Protein AF-A0A2D8ST99-F1 (afdb_monomer_lite)

Sequence (74 aa):
ALDALNSLGVVPPCILSIAKREEEIFLPGKSEPLRLSRDAYSLRLLEYVRDEAHRFAQHYHHLLRGKRTLADDN

Foldseek 3Di:
DVVVCVVVVHDDDFDWDADPPQRWIDGPPDPDTDDDDPPDPVSVVRVVVVVVVVVVVVVVVVVVVVVVVVVVVD

pLDDT: mean 91.54, std 9.94, range [47.91, 98.06]

Radius of gyration: 17.49 Å; chains: 1; bounding box: 42×20×48 Å

Secondary structure (DSSP, 8-state):
-HHHHHHTTPPP-S--EE-TTT--EE-TT-SSPBPPPTT-HHHHHHHHHHHHHHHHHHHHHHHHHHHHHHHHT-

Structure (mmCIF, N/CA/C/O backbone):
data_AF-A0A2D8ST99-F1
#
_entry.id   AF-A0A2D8ST99-F1
#
loop_
_atom_site.group_PDB
_atom_site.id
_atom_site.type_symbol
_atom_site.label_atom_id
_atom_site.label_alt_id
_atom_site.label_comp_id
_atom_site.label_asym_id
_atom_site.label_entity_id
_atom_site.label_seq_id
_atom_site.pdbx_PDB_ins_code
_atom_site.Cartn_x
_atom_site.Cartn_y
_atom_site.Cartn_z
_atom_site.occupancy
_atom_site.B_iso_or_equiv
_atom_site.auth_seq_id
_atom_site.auth_comp_id
_atom_site.auth_asym_id
_atom_site.auth_atom_id
_atom_site.pdbx_PDB_model_num
ATOM 1 N N . ALA A 1 1 ? -8.570 4.499 -7.659 1.00 85.19 1 ALA A N 1
ATOM 2 C CA . ALA A 1 1 ? -8.657 3.021 -7.703 1.00 85.19 1 ALA A CA 1
ATOM 3 C C . ALA A 1 1 ? -10.109 2.564 -7.671 1.00 85.19 1 ALA A C 1
ATOM 5 O O . ALA A 1 1 ? -10.534 1.920 -8.618 1.00 85.19 1 ALA A O 1
ATOM 6 N N . LEU A 1 2 ? -10.874 2.946 -6.642 1.00 90.62 2 LEU A N 1
ATOM 7 C CA . LEU A 1 2 ? -12.285 2.573 -6.515 1.00 90.62 2 LEU A CA 1
ATOM 8 C C . LEU A 1 2 ? -13.131 3.022 -7.718 1.00 90.62 2 LEU A C 1
ATOM 10 O O . LEU A 1 2 ? -13.793 2.193 -8.329 1.00 90.62 2 LEU A O 1
ATOM 14 N N . ASP A 1 3 ? -13.007 4.286 -8.133 1.00 91.69 3 ASP A N 1
ATOM 15 C CA . ASP A 1 3 ? -13.748 4.812 -9.291 1.00 91.69 3 ASP A CA 1
ATOM 16 C C . ASP A 1 3 ? -13.435 4.064 -10.591 1.00 91.69 3 ASP A C 1
ATOM 18 O O . ASP A 1 3 ? -14.327 3.826 -11.397 1.00 91.69 3 ASP A O 1
ATOM 22 N N . ALA A 1 4 ? -12.179 3.644 -10.773 1.00 93.25 4 ALA A N 1
ATOM 23 C CA . ALA A 1 4 ? -11.751 2.888 -11.948 1.00 93.25 4 ALA A CA 1
ATOM 24 C C . ALA A 1 4 ? -12.288 1.447 -11.946 1.00 93.25 4 ALA A C 1
ATOM 26 O O . ALA A 1 4 ? -12.596 0.902 -12.996 1.00 93.25 4 ALA A O 1
ATOM 27 N N . LEU A 1 5 ? -12.411 0.815 -10.776 1.00 93.50 5 LEU A N 1
ATOM 28 C CA . LEU A 1 5 ? -13.033 -0.509 -10.669 1.00 93.50 5 LEU A CA 1
ATOM 29 C C . LEU A 1 5 ? -14.539 -0.423 -10.925 1.00 93.50 5 LEU A C 1
ATOM 31 O O . LEU A 1 5 ? -15.080 -1.222 -11.687 1.00 93.50 5 LEU A O 1
ATOM 35 N N . ASN A 1 6 ? -15.184 0.604 -10.365 1.00 92.19 6 ASN A N 1
ATOM 36 C CA . ASN A 1 6 ? -16.599 0.877 -10.586 1.00 92.19 6 ASN A CA 1
ATOM 37 C C . ASN A 1 6 ? -16.898 1.157 -12.064 1.00 92.19 6 ASN A C 1
ATOM 39 O O . ASN A 1 6 ? -17.870 0.626 -12.596 1.00 92.19 6 ASN A O 1
ATOM 43 N N . SER A 1 7 ? -16.058 1.941 -12.751 1.00 95.44 7 SER A N 1
ATOM 44 C CA . SER A 1 7 ? -16.250 2.238 -14.176 1.00 95.44 7 SER A CA 1
ATOM 45 C C . SER A 1 7 ? -16.081 1.015 -15.081 1.00 95.44 7 SER A C 1
ATOM 47 O O . SER A 1 7 ? -16.656 0.979 -16.165 1.00 95.44 7 SER A O 1
ATOM 49 N N . LEU A 1 8 ? -15.339 -0.002 -14.633 1.00 95.62 8 LEU A N 1
ATOM 50 C CA . LEU A 1 8 ? -15.198 -1.287 -15.320 1.00 95.62 8 LEU A CA 1
ATOM 51 C C . LEU A 1 8 ? -16.304 -2.294 -14.953 1.00 95.62 8 LEU A C 1
ATOM 53 O O . LEU A 1 8 ? -16.293 -3.413 -15.461 1.00 95.62 8 LEU A O 1
ATOM 57 N N . GLY A 1 9 ? -17.241 -1.933 -14.066 1.00 94.62 9 GLY A N 1
ATOM 58 C CA . GLY A 1 9 ? -18.281 -2.842 -13.571 1.00 94.62 9 GLY A CA 1
ATOM 59 C C . GLY A 1 9 ? -17.738 -3.990 -12.713 1.00 94.62 9 GLY A C 1
ATOM 60 O O . GLY A 1 9 ? -18.421 -4.995 -12.521 1.00 94.62 9 GLY A O 1
ATOM 61 N N . VAL A 1 10 ? -16.508 -3.867 -12.207 1.00 94.88 10 VAL A N 1
ATOM 62 C CA . VAL A 1 10 ? -15.862 -4.881 -11.372 1.00 94.88 10 VAL A CA 1
ATOM 63 C C . VAL A 1 10 ? -16.202 -4.599 -9.918 1.00 94.88 10 VAL A C 1
ATOM 65 O O . VAL A 1 10 ? -15.924 -3.511 -9.416 1.00 94.88 10 VAL A O 1
ATOM 68 N N . VAL A 1 11 ? -16.756 -5.596 -9.221 1.00 91.38 11 VAL A N 1
ATOM 69 C CA . VAL A 1 11 ? -16.932 -5.517 -7.766 1.00 91.38 11 VAL A CA 1
ATOM 70 C C . VAL A 1 11 ? -15.550 -5.356 -7.129 1.00 91.38 11 VAL A C 1
ATOM 72 O O . VAL A 1 11 ? -14.706 -6.243 -7.302 1.00 91.38 11 VAL A O 1
ATOM 75 N N . PRO A 1 12 ? -15.284 -4.247 -6.418 1.00 90.31 12 PRO A N 1
ATOM 76 C CA . PRO A 1 12 ? -13.969 -4.015 -5.850 1.00 90.31 12 PRO A CA 1
ATOM 77 C C . PRO A 1 12 ? -13.605 -5.132 -4.861 1.00 90.31 12 PRO A C 1
ATOM 79 O O . PRO A 1 12 ? -14.413 -5.450 -3.984 1.00 90.31 12 PRO A O 1
ATOM 82 N N . PRO A 1 13 ? -12.403 -5.727 -4.963 1.00 90.50 13 PRO A N 1
ATOM 83 C CA . PRO A 1 13 ? -11.905 -6.617 -3.922 1.00 90.50 13 PRO A CA 1
ATOM 84 C C . PRO A 1 13 ? -11.649 -5.823 -2.629 1.00 90.50 13 PRO A C 1
ATOM 86 O O . PRO A 1 13 ? -11.885 -4.616 -2.557 1.00 90.50 13 PRO A O 1
ATOM 89 N N . CYS A 1 14 ? -11.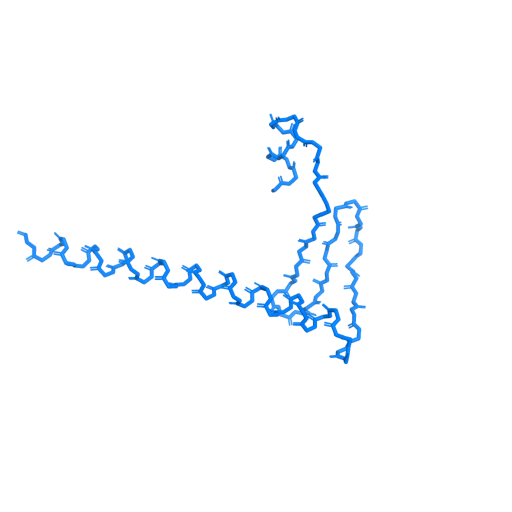128 -6.483 -1.593 1.00 92.38 14 CYS A N 1
ATOM 90 C CA . CYS A 1 14 ? -10.635 -5.762 -0.422 1.00 92.38 14 CYS A CA 1
ATOM 91 C C . CYS A 1 14 ? -9.544 -4.772 -0.858 1.00 92.38 14 CYS A C 1
ATOM 93 O O . CYS A 1 14 ? -8.506 -5.172 -1.387 1.00 92.38 14 CYS A O 1
ATOM 95 N N . ILE A 1 15 ? -9.803 -3.480 -0.658 1.00 94.12 15 ILE A N 1
ATOM 96 C CA . ILE A 1 15 ? -8.879 -2.397 -0.979 1.00 94.12 15 ILE A CA 1
ATOM 97 C C . ILE A 1 15 ? -8.524 -1.686 0.312 1.00 94.12 15 ILE A C 1
ATOM 99 O O . ILE A 1 15 ? -9.390 -1.364 1.123 1.00 94.12 15 ILE A O 1
ATOM 103 N N . LEU A 1 16 ? -7.240 -1.404 0.456 1.00 95.81 16 LEU A N 1
ATOM 104 C CA . LEU A 1 16 ? -6.688 -0.567 1.503 1.00 95.81 16 LEU A CA 1
ATOM 105 C C . LEU A 1 16 ? -5.507 0.218 0.938 1.00 95.81 16 LEU A C 1
ATOM 107 O O . LEU A 1 16 ? -4.945 -0.141 -0.100 1.00 95.81 16 LEU A O 1
ATOM 111 N N . SER A 1 17 ? -5.118 1.278 1.629 1.00 95.88 17 SER A N 1
ATOM 112 C CA . SER A 1 17 ? -3.850 1.964 1.394 1.00 95.88 17 SER A CA 1
ATOM 113 C C . SER A 1 17 ? -3.139 2.225 2.714 1.00 95.88 17 SER A C 1
ATOM 115 O O . SER A 1 17 ? -3.769 2.237 3.768 1.00 95.88 17 SER A O 1
ATOM 117 N N . ILE A 1 18 ? -1.822 2.413 2.650 1.00 97.50 18 ILE A N 1
ATOM 118 C CA . ILE A 1 18 ? -0.979 2.744 3.799 1.00 97.50 18 ILE A CA 1
ATOM 119 C C . ILE A 1 18 ? -0.270 4.078 3.547 1.00 97.50 18 ILE A C 1
ATOM 121 O O . ILE A 1 18 ? 0.279 4.310 2.463 1.00 97.50 18 ILE A O 1
ATOM 125 N N . ALA A 1 19 ? -0.310 4.983 4.524 1.00 96.06 19 ALA A N 1
ATOM 126 C CA . ALA A 1 19 ? 0.383 6.262 4.437 1.00 96.06 19 ALA A CA 1
ATOM 127 C C . ALA A 1 19 ? 1.891 6.086 4.621 1.00 96.06 19 ALA A C 1
ATOM 129 O O . ALA A 1 19 ? 2.349 5.495 5.592 1.00 96.06 19 ALA A O 1
ATOM 130 N N . LYS A 1 20 ? 2.676 6.697 3.727 1.00 89.25 20 LYS A N 1
ATOM 131 C CA . LYS A 1 20 ? 4.136 6.518 3.675 1.00 89.25 20 LYS A CA 1
ATOM 132 C C . LYS A 1 20 ? 4.891 6.946 4.946 1.00 89.25 20 LYS A C 1
ATOM 134 O O . LYS A 1 20 ? 6.009 6.497 5.153 1.00 89.25 20 LYS A O 1
ATOM 139 N N . ARG A 1 21 ? 4.344 7.883 5.728 1.00 89.62 21 ARG A N 1
ATOM 140 C CA . ARG A 1 21 ? 5.035 8.482 6.887 1.00 89.62 21 ARG A CA 1
ATOM 141 C C . ARG A 1 21 ? 4.480 8.003 8.220 1.00 89.62 21 ARG A C 1
ATOM 143 O O . ARG A 1 21 ? 5.242 7.629 9.098 1.00 89.62 21 ARG A O 1
ATOM 150 N N . GLU A 1 22 ? 3.160 8.047 8.347 1.00 92.69 22 GLU A N 1
ATOM 151 C CA . GLU A 1 22 ? 2.467 7.765 9.607 1.00 92.69 22 GLU A CA 1
ATOM 152 C C . GLU A 1 22 ? 2.028 6.301 9.731 1.00 92.69 22 GLU A C 1
ATOM 154 O O . GLU A 1 22 ? 1.545 5.902 10.786 1.00 92.69 22 GLU A O 1
ATOM 159 N N . GLU A 1 23 ? 2.187 5.506 8.665 1.00 95.44 23 GLU A N 1
ATOM 160 C CA . GLU A 1 23 ? 1.808 4.085 8.605 1.00 95.44 23 GLU A CA 1
ATOM 161 C C . GLU A 1 23 ? 0.326 3.822 8.927 1.00 95.44 23 GLU A C 1
ATOM 163 O O . GLU A 1 23 ? -0.087 2.742 9.345 1.00 95.44 23 GLU A O 1
ATOM 168 N N . GLU A 1 24 ? -0.500 4.840 8.702 1.00 96.94 24 GLU A N 1
ATOM 169 C CA . GLU A 1 24 ? -1.947 4.788 8.842 1.00 96.94 24 GLU A CA 1
ATOM 170 C C . GLU A 1 24 ? -2.587 4.027 7.683 1.00 96.94 24 GLU A C 1
ATOM 172 O O . GLU A 1 24 ? -2.252 4.258 6.517 1.00 96.94 24 GLU A O 1
ATOM 177 N N . ILE A 1 25 ? -3.541 3.151 8.002 1.00 97.44 25 ILE A N 1
ATOM 178 C CA . ILE A 1 25 ? -4.269 2.351 7.018 1.00 97.44 25 ILE A CA 1
ATOM 179 C C . ILE A 1 25 ? -5.602 3.019 6.700 1.00 97.44 25 ILE A C 1
ATOM 181 O O . ILE A 1 25 ? -6.424 3.238 7.587 1.00 97.44 25 ILE A O 1
ATOM 185 N N . PHE A 1 26 ? -5.860 3.273 5.422 1.00 97.06 26 PHE A N 1
ATOM 186 C CA . PHE A 1 26 ? -7.112 3.855 4.950 1.00 97.06 26 PHE A CA 1
ATOM 187 C C . PHE A 1 26 ? -7.948 2.796 4.244 1.00 97.06 26 PHE A C 1
ATOM 189 O O . PHE A 1 26 ? -7.455 2.046 3.398 1.00 97.06 26 PHE A O 1
ATOM 196 N N . LEU A 1 27 ? -9.232 2.754 4.592 1.00 95.38 27 LEU A N 1
ATOM 197 C CA . LEU A 1 27 ? -10.208 1.822 4.040 1.00 95.38 27 LEU A CA 1
ATOM 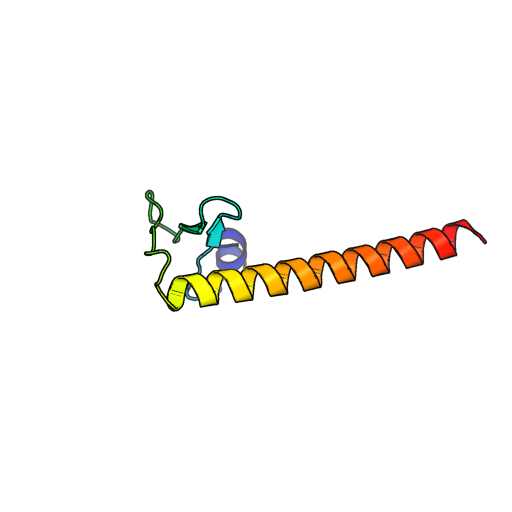198 C C . LEU A 1 27 ? -11.297 2.601 3.294 1.00 95.38 27 LEU A C 1
ATOM 200 O O . LEU A 1 27 ? -11.759 3.630 3.795 1.00 95.38 27 LEU A O 1
ATOM 204 N N . PRO A 1 28 ? -11.762 2.118 2.130 1.00 93.38 28 PRO A N 1
ATOM 205 C CA . PRO A 1 28 ? -12.911 2.701 1.451 1.00 93.38 28 PRO A CA 1
ATOM 206 C C . PRO A 1 28 ? -14.127 2.802 2.381 1.00 93.38 28 PRO A C 1
ATOM 208 O O . PRO A 1 28 ? -14.477 1.847 3.074 1.00 93.38 28 PRO A O 1
ATOM 211 N N . GLY A 1 29 ? -14.777 3.967 2.397 1.00 91.44 29 GLY A N 1
ATOM 212 C CA . GLY A 1 29 ? -15.971 4.208 3.214 1.00 91.44 29 GLY A CA 1
ATOM 213 C C . GLY A 1 29 ? -15.709 4.421 4.712 1.00 91.44 29 GLY A C 1
ATOM 214 O O . GLY A 1 29 ? -16.667 4.544 5.474 1.00 91.44 29 GLY A O 1
ATOM 215 N N . LYS A 1 30 ? -14.447 4.481 5.154 1.00 94.94 30 LYS A N 1
ATOM 216 C CA . LYS A 1 30 ? -14.072 4.890 6.515 1.00 94.94 30 LYS A CA 1
ATOM 217 C C . LYS A 1 30 ? -13.447 6.282 6.473 1.00 94.94 30 LYS A C 1
ATOM 219 O O . LYS A 1 30 ? -12.539 6.520 5.684 1.00 94.94 30 LYS A O 1
ATOM 224 N N . SER A 1 31 ? -13.954 7.193 7.304 1.00 93.75 31 SER A N 1
ATOM 225 C CA . SER A 1 31 ? -13.415 8.554 7.424 1.00 93.75 31 SER A CA 1
ATOM 226 C C . SER A 1 31 ? -12.114 8.584 8.223 1.00 93.75 31 SER A C 1
ATOM 228 O O . SER A 1 31 ? -11.191 9.300 7.855 1.00 93.75 31 SER A O 1
ATOM 230 N N . GLU A 1 32 ? -12.040 7.780 9.284 1.00 96.88 32 GLU A N 1
ATOM 231 C CA . GLU A 1 32 ? -10.869 7.695 10.152 1.00 96.88 32 GLU A CA 1
ATOM 232 C C . GLU A 1 32 ? -9.924 6.571 9.709 1.00 96.88 32 GLU A C 1
ATOM 234 O O . GLU A 1 32 ? -10.393 5.466 9.390 1.00 96.88 32 GLU A O 1
ATOM 239 N N . PRO A 1 33 ? -8.602 6.811 9.720 1.00 96.81 33 PRO A N 1
ATOM 240 C CA . PRO A 1 33 ? -7.626 5.771 9.456 1.00 96.81 33 PRO A CA 1
ATOM 241 C C . PRO A 1 33 ? -7.544 4.762 10.604 1.00 96.81 33 PRO A C 1
ATOM 243 O O . PRO A 1 33 ? -7.714 5.080 11.782 1.00 96.81 33 PRO A O 1
ATOM 246 N N . LEU A 1 34 ? -7.196 3.526 10.260 1.00 96.25 34 LEU A N 1
ATOM 247 C CA . LEU A 1 34 ? -6.826 2.502 11.222 1.00 96.25 34 LEU A CA 1
ATOM 248 C C . LEU A 1 34 ? -5.338 2.635 11.560 1.00 96.25 34 LEU A C 1
ATOM 250 O O . LEU A 1 34 ? -4.471 2.504 10.694 1.00 96.25 34 LEU A O 1
ATOM 254 N N . ARG A 1 35 ? -5.046 2.842 12.844 1.00 96.75 35 ARG A N 1
ATOM 255 C CA . ARG A 1 35 ? -3.687 2.798 13.392 1.00 96.75 35 ARG A CA 1
ATOM 256 C C . ARG A 1 35 ? -3.437 1.430 14.003 1.00 96.75 35 ARG A C 1
ATOM 258 O O . ARG A 1 35 ? -4.131 1.027 14.934 1.00 96.75 35 ARG A O 1
ATOM 265 N N . LEU A 1 36 ? -2.448 0.720 13.474 1.00 96.38 36 LEU A N 1
ATOM 266 C CA . LEU A 1 36 ? -1.984 -0.531 14.061 1.00 96.38 36 LEU A CA 1
ATOM 267 C C . LEU A 1 36 ? -0.867 -0.266 15.067 1.00 96.38 36 LEU A C 1
ATOM 269 O O . LEU A 1 36 ? -0.128 0.713 14.960 1.00 96.38 36 LEU A O 1
ATOM 273 N N . SER A 1 37 ? -0.733 -1.167 16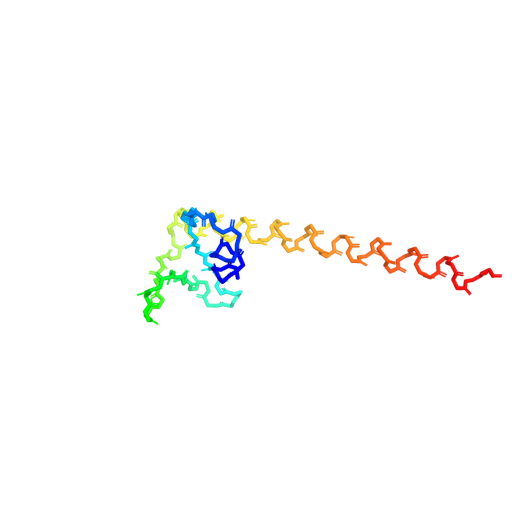.037 1.00 96.81 37 SER A N 1
ATOM 274 C CA . SER A 1 37 ? 0.422 -1.154 16.928 1.00 96.81 37 SER A CA 1
ATOM 275 C C . SER A 1 37 ? 1.710 -1.420 16.142 1.00 96.81 37 SER A C 1
ATOM 277 O O . SER A 1 37 ? 1.716 -2.199 15.189 1.00 96.81 37 SER A O 1
ATOM 279 N N . ARG A 1 38 ? 2.818 -0.795 16.557 1.00 93.25 38 ARG A N 1
ATOM 280 C CA . ARG A 1 38 ? 4.124 -0.907 15.878 1.00 93.25 38 ARG A CA 1
ATOM 281 C C . ARG A 1 38 ? 4.717 -2.320 15.913 1.00 93.25 38 ARG A C 1
ATOM 283 O O . ARG A 1 38 ? 5.541 -2.659 15.073 1.00 93.25 38 ARG A O 1
ATOM 290 N N . ASP A 1 39 ? 4.314 -3.136 16.880 1.00 96.00 39 ASP A N 1
ATOM 291 C CA . ASP A 1 39 ? 4.709 -4.542 17.021 1.00 96.00 39 ASP A CA 1
ATOM 292 C C . ASP A 1 39 ? 3.801 -5.508 16.238 1.00 96.00 39 ASP A C 1
ATOM 294 O O . ASP A 1 39 ? 4.103 -6.699 16.136 1.00 96.00 39 ASP A O 1
ATOM 298 N N . ALA A 1 40 ? 2.710 -5.016 15.644 1.00 97.94 40 ALA A N 1
ATOM 299 C CA . ALA A 1 40 ? 1.771 -5.853 14.920 1.00 97.94 40 ALA A CA 1
ATOM 300 C C . ALA A 1 40 ? 2.400 -6.401 13.630 1.00 97.94 40 ALA A C 1
ATOM 302 O O . ALA A 1 40 ? 2.799 -5.657 12.731 1.00 97.94 40 ALA A O 1
ATOM 303 N N . TYR A 1 41 ? 2.404 -7.728 13.486 1.00 97.88 41 TYR A N 1
ATOM 304 C CA . TYR A 1 41 ? 2.873 -8.398 12.268 1.00 97.88 41 TYR A CA 1
ATOM 305 C C . TYR A 1 41 ? 2.128 -7.944 11.007 1.00 97.88 41 TYR A C 1
ATOM 307 O O . TYR A 1 41 ? 2.724 -7.867 9.935 1.00 97.88 41 TYR A O 1
ATOM 315 N N . SER A 1 42 ? 0.844 -7.603 11.130 1.00 96.94 42 SER A N 1
ATOM 316 C CA . SER A 1 42 ? 0.044 -7.069 10.028 1.00 96.94 42 SER A CA 1
ATOM 317 C C . SER A 1 42 ? 0.561 -5.723 9.521 1.00 96.94 42 SER A C 1
ATOM 319 O O . SER A 1 42 ? 0.547 -5.501 8.315 1.00 96.94 42 SER A O 1
ATOM 321 N N . LEU A 1 43 ? 1.061 -4.849 10.403 1.00 97.38 43 LEU A N 1
ATOM 322 C CA . LEU A 1 43 ? 1.655 -3.575 9.992 1.00 97.38 43 LEU A CA 1
ATOM 323 C C . LEU A 1 43 ? 2.945 -3.815 9.207 1.00 97.38 43 LEU A C 1
ATOM 325 O O . LEU A 1 43 ? 3.087 -3.332 8.089 1.00 97.38 43 LEU A O 1
ATOM 329 N N . ARG A 1 44 ? 3.822 -4.669 9.746 1.00 97.50 44 ARG A N 1
ATOM 330 C CA . ARG A 1 44 ? 5.091 -5.041 9.103 1.00 97.50 44 ARG A CA 1
ATOM 331 C C . ARG A 1 44 ? 4.888 -5.660 7.721 1.00 97.50 44 ARG A C 1
ATOM 333 O O . ARG A 1 44 ? 5.673 -5.415 6.809 1.00 97.50 44 ARG A O 1
ATOM 340 N N . LEU A 1 45 ? 3.838 -6.466 7.554 1.00 97.62 45 LEU A N 1
ATOM 341 C CA . LEU A 1 45 ? 3.485 -7.040 6.257 1.00 97.62 45 LEU A CA 1
ATOM 342 C C . LEU A 1 45 ? 3.074 -5.954 5.251 1.00 97.62 45 LEU A C 1
ATOM 344 O O . LEU A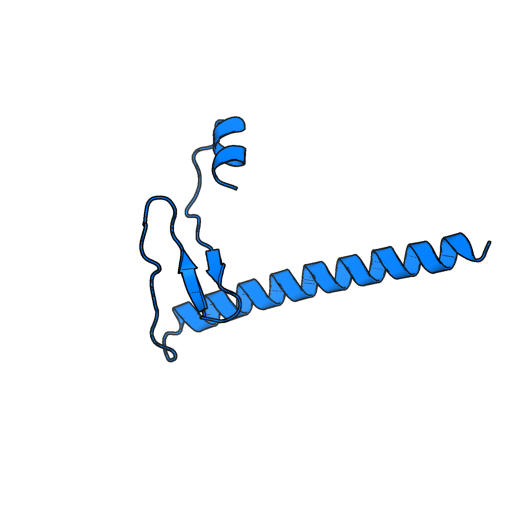 1 45 ? 3.507 -5.993 4.101 1.00 97.62 45 LEU A O 1
ATOM 348 N N . LEU A 1 46 ? 2.258 -4.985 5.672 1.00 97.31 46 LEU A N 1
ATOM 349 C CA . LEU A 1 46 ? 1.814 -3.888 4.809 1.00 97.31 46 LEU A CA 1
ATOM 350 C C . LEU A 1 46 ? 2.969 -2.959 4.417 1.00 97.31 46 LEU A C 1
ATOM 352 O O . LEU A 1 46 ? 3.074 -2.585 3.248 1.00 97.31 46 LEU A O 1
ATOM 356 N N . GLU A 1 47 ? 3.857 -2.643 5.361 1.00 97.38 47 GLU A N 1
ATOM 357 C CA . GLU A 1 47 ? 5.098 -1.902 5.109 1.00 97.38 47 GLU A CA 1
ATOM 358 C C . GLU A 1 47 ? 5.966 -2.628 4.074 1.00 97.38 47 GLU A C 1
ATOM 360 O O . GLU A 1 47 ? 6.363 -2.030 3.077 1.00 97.38 47 GLU A O 1
ATOM 365 N N . TYR A 1 48 ? 6.176 -3.939 4.241 1.00 97.50 48 TYR A N 1
ATOM 366 C CA . TYR A 1 48 ? 6.959 -4.745 3.302 1.00 97.50 48 TYR A CA 1
ATOM 367 C C . TYR A 1 48 ? 6.382 -4.726 1.878 1.00 97.50 48 TYR A C 1
ATOM 369 O O . TYR A 1 48 ? 7.111 -4.498 0.912 1.00 97.50 48 TYR A O 1
ATOM 377 N N . VAL A 1 49 ? 5.066 -4.922 1.732 1.00 97.38 49 VAL A N 1
ATOM 378 C CA . VAL A 1 49 ? 4.398 -4.888 0.419 1.00 97.38 49 VAL A CA 1
ATOM 379 C C . VAL A 1 49 ? 4.519 -3.505 -0.228 1.00 97.38 49 VAL A C 1
ATOM 381 O O . VAL A 1 49 ? 4.786 -3.408 -1.429 1.00 97.38 49 VAL A O 1
ATOM 384 N N . ARG A 1 50 ? 4.359 -2.427 0.550 1.00 97.44 50 ARG A N 1
ATOM 385 C CA . ARG A 1 50 ? 4.543 -1.052 0.065 1.00 97.44 50 ARG A CA 1
ATOM 386 C C . ARG A 1 50 ? 5.971 -0.821 -0.414 1.00 97.44 50 ARG A C 1
ATOM 388 O O . ARG A 1 50 ? 6.163 -0.242 -1.483 1.00 97.44 50 ARG A O 1
ATOM 395 N N . ASP A 1 51 ? 6.952 -1.233 0.375 1.00 96.94 51 ASP A N 1
ATOM 396 C CA . ASP A 1 51 ? 8.360 -0.986 0.087 1.00 96.94 51 ASP A CA 1
ATOM 397 C C . ASP A 1 51 ? 8.799 -1.745 -1.168 1.00 96.94 51 ASP A C 1
ATOM 399 O O . ASP A 1 51 ? 9.497 -1.188 -2.015 1.00 96.94 51 ASP A O 1
ATOM 403 N N . GLU A 1 52 ? 8.302 -2.967 -1.360 1.00 98.06 52 GLU A N 1
ATOM 404 C CA . GLU A 1 52 ? 8.528 -3.742 -2.578 1.00 98.06 52 GLU A CA 1
ATOM 405 C C . GLU A 1 52 ? 7.865 -3.093 -3.805 1.00 98.06 52 GLU A C 1
ATOM 407 O O . GLU A 1 52 ? 8.505 -2.942 -4.849 1.00 98.06 52 GLU A O 1
ATOM 412 N N . ALA A 1 53 ? 6.624 -2.609 -3.678 1.00 96.94 53 ALA A N 1
ATOM 413 C CA . ALA A 1 53 ? 5.963 -1.858 -4.746 1.00 96.94 53 ALA A CA 1
ATOM 414 C C . ALA A 1 53 ? 6.723 -0.563 -5.092 1.00 96.94 53 ALA A C 1
ATOM 416 O O . ALA A 1 53 ? 6.877 -0.215 -6.268 1.00 96.94 53 ALA A O 1
ATOM 417 N N . HIS A 1 54 ? 7.243 0.142 -4.082 1.00 96.38 54 HIS A N 1
ATOM 418 C CA . HIS A 1 54 ? 8.052 1.342 -4.278 1.00 96.38 54 HIS A CA 1
ATOM 419 C C . HIS A 1 54 ? 9.377 1.020 -4.973 1.00 96.38 54 HIS A C 1
ATOM 421 O O . HIS A 1 54 ? 9.733 1.692 -5.944 1.00 96.38 54 HIS A O 1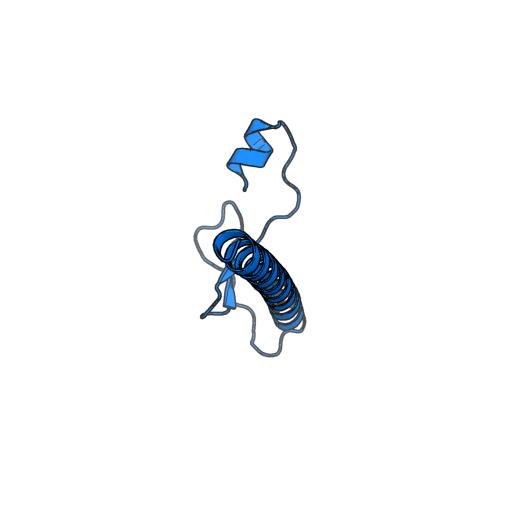
ATOM 427 N N . ARG A 1 55 ? 10.075 -0.029 -4.524 1.00 96.50 55 ARG A N 1
ATOM 428 C CA . ARG A 1 55 ? 11.322 -0.520 -5.121 1.00 96.50 55 ARG A CA 1
ATOM 429 C C . ARG A 1 55 ? 11.119 -0.881 -6.588 1.00 96.50 55 ARG A C 1
ATOM 431 O O . ARG A 1 55 ? 11.914 -0.463 -7.431 1.00 96.50 55 ARG A O 1
ATOM 438 N N . PHE A 1 56 ? 10.046 -1.605 -6.904 1.00 97.44 56 PHE A N 1
ATOM 439 C CA . PHE A 1 56 ? 9.699 -1.970 -8.274 1.00 97.44 56 PHE A CA 1
ATOM 440 C C . PHE A 1 56 ? 9.465 -0.730 -9.149 1.00 97.44 56 PHE A C 1
ATOM 442 O O . PHE A 1 56 ? 10.056 -0.606 -10.224 1.00 97.44 56 PHE A O 1
ATOM 449 N N . ALA A 1 57 ? 8.671 0.229 -8.664 1.00 95.94 57 ALA A N 1
ATOM 450 C CA . ALA A 1 57 ? 8.400 1.470 -9.385 1.00 95.94 57 ALA A CA 1
ATOM 451 C C . ALA A 1 57 ? 9.676 2.296 -9.622 1.00 95.94 57 ALA A C 1
ATOM 453 O O . ALA A 1 57 ? 9.915 2.764 -10.736 1.00 95.94 57 ALA A O 1
ATOM 454 N N . GLN A 1 58 ? 10.529 2.451 -8.603 1.00 96.00 58 GLN A N 1
ATOM 455 C CA . GLN A 1 58 ? 11.798 3.167 -8.739 1.00 96.00 58 GLN A CA 1
ATOM 456 C C . GLN A 1 58 ? 12.724 2.481 -9.741 1.00 96.00 58 GLN A C 1
ATOM 458 O O . GLN A 1 58 ? 13.244 3.148 -10.635 1.00 96.00 58 GLN A O 1
ATOM 463 N N . HIS A 1 59 ? 12.884 1.158 -9.651 1.00 95.31 59 HIS A N 1
ATOM 464 C CA . HIS A 1 59 ? 13.693 0.393 -10.596 1.00 95.31 59 HIS A CA 1
ATOM 465 C C . HIS A 1 59 ? 13.218 0.596 -12.042 1.00 95.31 59 HIS A C 1
ATOM 467 O O . HIS A 1 59 ? 14.021 0.908 -12.923 1.00 95.31 59 HIS A O 1
ATOM 473 N N . TYR A 1 60 ? 11.906 0.516 -12.276 1.00 94.19 60 TYR A N 1
ATOM 474 C CA . TYR A 1 60 ? 11.325 0.761 -13.592 1.00 94.19 60 TYR A CA 1
ATOM 475 C C . TYR A 1 60 ? 11.593 2.189 -14.094 1.00 94.19 60 TYR A C 1
ATOM 477 O O . TYR A 1 60 ? 11.999 2.385 -15.242 1.00 94.19 60 TYR A O 1
ATOM 485 N N . HIS A 1 61 ? 11.454 3.200 -13.232 1.00 92.81 61 HIS A N 1
ATOM 486 C CA . HIS A 1 61 ? 11.784 4.579 -13.591 1.00 92.81 61 HIS A CA 1
ATOM 487 C C . HIS A 1 61 ? 13.274 4.781 -13.898 1.00 92.81 61 HIS A C 1
ATOM 489 O O . HIS A 1 61 ? 13.596 5.542 -14.812 1.00 92.81 61 HIS A O 1
ATOM 495 N N . HIS A 1 62 ? 14.182 4.103 -13.190 1.00 91.56 62 HIS A N 1
ATOM 496 C CA . HIS A 1 62 ? 15.614 4.146 -13.492 1.00 91.56 62 HIS A CA 1
ATOM 497 C C . HIS A 1 62 ? 15.922 3.553 -14.871 1.00 91.56 62 HIS A C 1
ATOM 499 O O . HIS A 1 62 ? 16.644 4.178 -15.647 1.00 91.56 62 HIS A O 1
ATOM 505 N N . LEU A 1 63 ? 15.317 2.411 -15.216 1.00 92.06 63 LEU A N 1
ATOM 506 C CA . LEU A 1 63 ? 15.456 1.802 -16.543 1.00 92.06 63 LEU A CA 1
ATOM 507 C C . LEU A 1 63 ? 14.964 2.732 -17.660 1.00 92.06 63 LEU A C 1
ATOM 509 O O . LEU A 1 63 ? 15.646 2.901 -18.670 1.00 92.06 63 LEU A O 1
ATOM 513 N N . LEU A 1 64 ? 13.796 3.359 -17.481 1.00 91.31 64 LEU A N 1
ATOM 514 C CA . LEU A 1 64 ? 13.247 4.300 -18.461 1.00 91.31 64 LEU A CA 1
ATOM 515 C C . LEU A 1 64 ? 14.145 5.527 -18.659 1.00 91.31 64 LEU A C 1
ATOM 517 O O . LEU A 1 64 ? 14.310 5.986 -19.788 1.00 91.31 64 LEU A O 1
ATOM 521 N N . ARG A 1 65 ? 14.739 6.050 -17.579 1.00 88.12 65 ARG A N 1
ATOM 522 C CA . ARG A 1 65 ? 15.679 7.177 -17.654 1.00 88.12 65 ARG A CA 1
ATOM 523 C C . ARG A 1 65 ? 16.969 6.788 -18.370 1.00 88.12 65 ARG A C 1
ATOM 525 O O . ARG A 1 65 ? 17.373 7.511 -19.270 1.00 88.12 65 ARG A O 1
ATOM 532 N N . GLY A 1 66 ? 17.550 5.631 -18.044 1.00 86.44 66 GLY A N 1
ATOM 533 C CA . GLY A 1 66 ? 18.759 5.138 -18.711 1.00 86.44 66 GLY A CA 1
ATOM 534 C C . GLY A 1 66 ? 18.567 4.935 -20.217 1.00 86.44 66 GLY A C 1
ATOM 535 O O . GLY A 1 66 ? 19.422 5.327 -21.003 1.00 86.44 66 GLY A O 1
ATOM 536 N N . LYS A 1 67 ? 17.409 4.407 -20.639 1.00 81.25 67 LYS A N 1
ATOM 537 C CA . LYS A 1 67 ? 17.068 4.279 -22.067 1.00 81.25 67 LYS A CA 1
ATOM 538 C C . LYS A 1 67 ? 16.951 5.625 -22.783 1.00 81.25 67 LYS A C 1
ATOM 540 O O . LYS A 1 67 ? 17.320 5.707 -23.945 1.00 81.25 67 LYS A O 1
ATOM 545 N N . ARG A 1 68 ? 16.433 6.658 -22.111 1.00 78.38 68 ARG A N 1
ATOM 546 C CA . ARG A 1 68 ? 16.336 8.015 -22.671 1.00 78.38 68 ARG A CA 1
ATOM 547 C C . ARG A 1 68 ? 17.707 8.649 -22.856 1.00 78.38 68 ARG A C 1
ATOM 549 O O . ARG A 1 68 ? 17.973 9.161 -23.929 1.00 78.38 68 ARG A O 1
ATOM 556 N N . THR A 1 69 ? 18.585 8.540 -21.860 1.00 71.06 69 THR A N 1
ATOM 557 C CA . THR A 1 69 ? 19.952 9.074 -21.956 1.00 71.06 69 THR A CA 1
ATOM 558 C C . THR A 1 69 ? 20.728 8.441 -23.113 1.00 71.06 69 THR A C 1
ATOM 560 O O . THR A 1 69 ? 21.353 9.152 -23.880 1.00 71.06 69 THR A O 1
ATOM 563 N N . LEU A 1 70 ? 20.611 7.123 -23.310 1.00 68.50 70 LEU A N 1
ATOM 564 C CA . LEU A 1 70 ? 21.262 6.425 -24.430 1.00 68.50 70 LEU A CA 1
ATOM 565 C C . LEU A 1 70 ? 20.645 6.735 -25.807 1.00 68.50 70 LEU A C 1
ATOM 567 O O . LEU A 1 70 ? 21.276 6.466 -26.824 1.00 68.50 70 LEU A O 1
ATOM 571 N N . ALA A 1 71 ? 19.404 7.227 -25.850 1.00 65.12 71 ALA A N 1
ATOM 572 C CA . ALA A 1 71 ? 18.724 7.606 -27.088 1.00 65.12 71 ALA A CA 1
ATOM 573 C C . ALA A 1 71 ? 18.981 9.069 -27.485 1.00 65.12 71 ALA A C 1
ATOM 575 O O . ALA A 1 71 ? 18.893 9.368 -28.667 1.00 65.12 71 ALA A O 1
ATOM 576 N N . ASP A 1 72 ? 19.292 9.947 -26.524 1.00 59.84 72 ASP A N 1
ATOM 577 C CA . ASP A 1 72 ? 19.653 11.353 -26.773 1.00 59.84 72 ASP A CA 1
ATOM 578 C C . ASP A 1 72 ? 21.138 11.529 -27.179 1.00 59.84 72 ASP A C 1
ATOM 580 O O . ASP A 1 72 ? 21.500 12.582 -27.696 1.00 59.84 72 ASP A O 1
ATOM 584 N N . ASP A 1 73 ? 21.990 10.514 -26.971 1.00 55.97 73 ASP A N 1
ATOM 585 C CA . ASP A 1 73 ? 23.425 10.521 -27.326 1.00 55.97 73 ASP A CA 1
ATOM 586 C C . ASP A 1 73 ? 23.731 10.013 -28.764 1.00 55.97 73 ASP A C 1
ATOM 588 O O . ASP A 1 73 ? 24.901 9.881 -29.130 1.00 55.97 73 ASP A O 1
ATOM 592 N N . ASN A 1 74 ? 22.709 9.736 -29.588 1.00 47.91 74 ASN A N 1
ATOM 593 C CA . ASN A 1 74 ? 22.818 9.357 -31.014 1.00 47.91 74 ASN A CA 1
ATOM 594 C C . ASN A 1 74 ? 22.086 10.360 -31.912 1.00 47.91 74 ASN A C 1
ATOM 596 O O . ASN A 1 74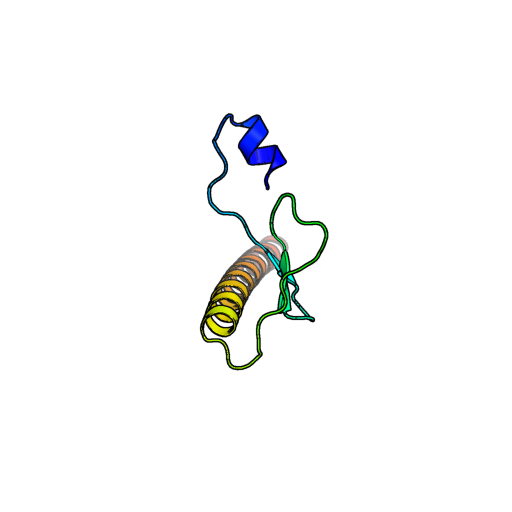 ? 22.548 10.554 -33.060 1.00 47.91 74 ASN A O 1
#